Protein AF-A0A661XJG1-F1 (afdb_monomer_lite)

Secondary structure (DSSP, 8-state):
---SSPPTT-EEEE-SSS-EEEEE-SSSEEE--SSSSS--TT--SS--TT--SS-SSSPPEEEEETTEEEEEE--

Structure (mmCIF, N/CA/C/O backbone):
data_AF-A0A661XJG1-F1
#
_entry.id   AF-A0A661XJG1-F1
#
loop_
_atom_site.group_PDB
_atom_site.id
_atom_site.type_symbol
_atom_site.label_atom_id
_atom_site.label_alt_id
_atom_site.label_comp_id
_atom_site.label_asym_id
_atom_site.label_entity_id
_atom_site.label_seq_id
_atom_site.pdbx_PDB_ins_code
_atom_site.Cartn_x
_atom_site.Cartn_y
_atom_site.Cartn_z
_atom_site.occupancy
_atom_site.B_iso_or_equiv
_atom_site.auth_seq_id
_atom_site.auth_comp_id
_atom_site.auth_asym_id
_atom_site.auth_atom_id
_atom_site.pdbx_PDB_model_num
ATOM 1 N N . MET A 1 1 ? -7.627 0.586 30.274 1.00 55.59 1 MET A N 1
ATOM 2 C CA . MET A 1 1 ? -9.061 0.942 30.147 1.00 55.59 1 MET A CA 1
ATOM 3 C C . MET A 1 1 ? -9.365 1.070 28.665 1.00 55.59 1 MET A C 1
ATOM 5 O O . MET A 1 1 ? -8.678 1.839 28.009 1.00 55.59 1 MET A O 1
ATOM 9 N N . ALA A 1 2 ? -10.316 0.305 28.132 1.00 73.50 2 ALA A N 1
ATOM 10 C CA . ALA A 1 2 ? -10.734 0.441 26.736 1.00 73.50 2 ALA A CA 1
ATOM 11 C C . ALA A 1 2 ? -11.853 1.488 26.619 1.00 73.50 2 ALA A C 1
ATOM 13 O O . ALA A 1 2 ? -12.650 1.644 27.543 1.00 73.50 2 ALA A O 1
ATOM 14 N N . ILE A 1 3 ? -11.916 2.198 25.491 1.00 85.38 3 ILE A N 1
ATOM 15 C CA . ILE A 1 3 ? -13.040 3.083 25.158 1.00 85.38 3 ILE A CA 1
ATOM 16 C C . ILE A 1 3 ? -14.232 2.170 24.800 1.00 85.38 3 ILE A C 1
ATOM 18 O O . ILE A 1 3 ? -14.098 1.413 23.841 1.00 85.38 3 ILE A O 1
ATOM 22 N N . PRO A 1 4 ? -15.364 2.179 25.536 1.00 84.69 4 PRO A N 1
ATOM 23 C CA . PRO A 1 4 ? -16.414 1.157 25.390 1.00 84.69 4 PRO A CA 1
ATOM 24 C C . PRO A 1 4 ? -17.217 1.227 24.082 1.00 84.69 4 PRO A C 1
ATOM 26 O O . PRO A 1 4 ? -17.867 0.256 23.713 1.00 84.69 4 PRO A O 1
ATOM 29 N N . ALA A 1 5 ? -17.184 2.370 23.391 1.00 90.56 5 ALA A N 1
ATOM 30 C CA . ALA A 1 5 ? -17.858 2.597 22.112 1.00 90.56 5 ALA A CA 1
ATOM 31 C C . ALA A 1 5 ? -17.152 3.724 21.328 1.00 90.56 5 ALA A C 1
ATOM 33 O O . ALA A 1 5 ? -17.615 4.867 21.327 1.00 90.56 5 ALA A O 1
ATOM 34 N N . PRO A 1 6 ? -15.980 3.462 20.729 1.00 93.69 6 PRO A N 1
ATOM 35 C CA . PRO A 1 6 ? -15.268 4.468 19.953 1.00 93.69 6 PRO A CA 1
ATOM 36 C C . PRO A 1 6 ? -16.039 4.812 18.670 1.00 93.69 6 PRO A C 1
ATOM 38 O O . PRO A 1 6 ? -16.587 3.937 18.003 1.00 93.69 6 PRO A O 1
ATOM 41 N N . ALA A 1 7 ? -16.078 6.097 18.312 1.00 96.25 7 ALA A N 1
ATOM 42 C CA . ALA A 1 7 ? -16.654 6.537 17.045 1.00 96.25 7 ALA A CA 1
ATOM 43 C C . ALA A 1 7 ? -15.782 6.075 15.864 1.00 96.25 7 ALA A C 1
ATOM 45 O O . ALA A 1 7 ? -14.552 6.073 15.963 1.00 96.25 7 ALA A O 1
ATOM 46 N N . THR A 1 8 ? -16.396 5.727 14.729 1.00 95.94 8 THR A N 1
ATOM 47 C CA . THR A 1 8 ? -15.654 5.477 13.483 1.00 95.94 8 THR A CA 1
ATOM 48 C C . THR A 1 8 ? -14.833 6.714 13.117 1.00 95.94 8 THR A C 1
ATOM 50 O O . THR A 1 8 ? -15.361 7.821 13.046 1.00 95.94 8 THR A O 1
ATOM 53 N N . GLY A 1 9 ? -13.533 6.524 12.905 1.00 93.69 9 GLY A N 1
ATOM 54 C CA . GLY A 1 9 ? -12.572 7.590 12.633 1.00 93.69 9 GLY A CA 1
ATOM 55 C C . GLY A 1 9 ? -11.943 8.225 13.876 1.00 93.69 9 GLY A C 1
ATOM 56 O O . GLY A 1 9 ? -11.098 9.103 13.722 1.00 93.69 9 GLY A O 1
ATOM 57 N N . LEU A 1 10 ? -12.297 7.794 15.097 1.00 95.44 10 LEU A N 1
ATOM 58 C CA . LEU A 1 10 ? -11.639 8.273 16.316 1.00 95.44 10 LEU A CA 1
ATOM 59 C C . LEU A 1 10 ? -10.136 7.997 16.246 1.00 95.44 10 LEU A C 1
ATOM 61 O O . LEU A 1 10 ? -9.735 6.844 16.099 1.00 95.44 10 LEU A O 1
ATOM 65 N N . LEU A 1 11 ? -9.332 9.049 16.401 1.00 95.31 11 LEU A N 1
ATOM 66 C CA . LEU A 1 11 ? -7.875 8.985 16.455 1.00 95.31 11 LEU A CA 1
ATOM 67 C C . LEU A 1 11 ? -7.382 9.013 17.902 1.00 95.31 11 LEU A C 1
ATOM 69 O O . LEU A 1 11 ? -7.832 9.832 18.702 1.00 95.31 11 LEU A O 1
ATOM 73 N N . VAL A 1 12 ? -6.423 8.146 18.222 1.00 93.62 12 VAL A N 1
ATOM 74 C CA . VAL A 1 12 ? -5.758 8.090 19.533 1.00 93.62 12 VAL A CA 1
ATOM 75 C C . VAL A 1 12 ? -4.252 7.923 19.370 1.00 93.62 12 VAL A C 1
ATOM 77 O O . VAL A 1 12 ? -3.787 7.373 18.371 1.00 93.62 12 VAL A O 1
ATOM 80 N N . PHE A 1 13 ? -3.488 8.365 20.369 1.00 93.12 13 PHE A N 1
ATOM 81 C CA . PHE A 1 13 ? -2.068 8.046 20.506 1.00 93.12 13 PHE A CA 1
ATOM 82 C C . PHE A 1 13 ? -1.886 7.035 21.648 1.00 93.12 13 PHE A C 1
ATOM 84 O O . PHE A 1 13 ? -2.226 7.328 22.793 1.00 93.12 13 PHE A O 1
ATOM 91 N N . GLN A 1 14 ? -1.388 5.841 21.325 1.00 91.69 14 GLN A N 1
ATOM 92 C CA . GLN A 1 14 ? -1.167 4.724 22.251 1.00 91.69 14 GLN A CA 1
ATOM 93 C C . GLN A 1 14 ? 0.293 4.700 22.724 1.00 91.69 14 GLN A C 1
ATOM 95 O O . GLN A 1 14 ? 1.195 4.874 21.904 1.00 91.69 14 GLN A O 1
ATOM 100 N N . ILE A 1 15 ? 0.528 4.421 24.014 1.00 94.00 15 ILE A N 1
ATOM 101 C CA . ILE A 1 15 ? 1.880 4.307 24.606 1.00 94.00 15 ILE A CA 1
ATOM 102 C C . ILE A 1 15 ? 2.129 3.022 25.412 1.00 94.00 15 ILE A C 1
ATOM 104 O O . ILE A 1 15 ? 3.265 2.755 25.785 1.00 94.00 15 ILE A O 1
ATOM 108 N N . ASP A 1 16 ? 1.098 2.231 25.699 1.00 91.38 16 ASP A N 1
ATOM 109 C CA . ASP A 1 16 ? 1.147 1.060 26.590 1.00 91.38 16 ASP A CA 1
ATOM 110 C C . ASP A 1 16 ? 1.365 -0.279 25.857 1.00 91.38 16 ASP A C 1
ATOM 112 O O . ASP A 1 16 ? 1.433 -1.337 26.478 1.00 91.38 16 ASP A O 1
ATOM 116 N N . SER A 1 17 ? 1.510 -0.241 24.532 1.00 87.94 17 SER A N 1
ATOM 117 C CA . SER A 1 17 ? 1.826 -1.392 23.682 1.00 87.94 17 SER A CA 1
ATOM 118 C C . SER A 1 17 ? 2.645 -0.918 22.475 1.00 87.94 17 SER A C 1
ATOM 120 O O . SER A 1 17 ? 3.636 -0.205 22.630 1.00 87.94 17 SER A O 1
ATOM 122 N N . THR A 1 18 ? 2.242 -1.267 21.253 1.00 88.31 18 THR A N 1
ATOM 123 C CA . THR A 1 18 ? 2.838 -0.714 20.035 1.00 88.31 18 THR A CA 1
ATOM 124 C C . THR A 1 18 ? 2.573 0.786 19.986 1.00 88.31 18 THR A C 1
ATOM 126 O O . THR A 1 18 ? 1.463 1.217 19.670 1.00 88.31 18 THR A O 1
ATOM 129 N N . ILE A 1 19 ? 3.594 1.580 20.298 1.00 91.50 19 ILE A N 1
ATOM 130 C CA . ILE A 1 19 ? 3.480 3.035 20.347 1.00 91.50 19 ILE A CA 1
ATOM 131 C C . ILE A 1 19 ? 3.101 3.581 18.962 1.00 91.50 19 ILE A C 1
ATOM 133 O O . ILE A 1 19 ? 3.655 3.177 17.930 1.00 91.50 19 ILE A O 1
ATOM 137 N N . GLY A 1 20 ? 2.153 4.516 18.933 1.00 91.44 20 GLY A N 1
ATOM 138 C CA . GLY A 1 20 ? 1.817 5.260 17.723 1.00 91.44 20 GLY A CA 1
ATOM 139 C C . GLY A 1 20 ? 0.385 5.769 17.673 1.00 91.44 20 GLY A C 1
ATOM 140 O O . GLY A 1 20 ? -0.389 5.617 18.616 1.00 91.44 20 GLY A O 1
ATOM 141 N N . PHE A 1 21 ? 0.042 6.371 16.535 1.00 93.25 21 PHE A N 1
ATOM 142 C CA . PHE A 1 21 ? -1.326 6.771 16.231 1.00 93.25 21 PHE A CA 1
ATOM 143 C C . PHE A 1 21 ? -2.156 5.572 15.775 1.00 93.25 21 PHE A C 1
ATOM 145 O O . PHE A 1 21 ? -1.685 4.741 14.999 1.00 93.25 21 PHE A O 1
ATOM 152 N N . PHE A 1 22 ? -3.402 5.506 16.232 1.00 93.06 22 PHE A N 1
ATOM 153 C CA . PHE A 1 22 ? -4.389 4.503 15.842 1.00 93.06 22 PHE A CA 1
ATOM 154 C C . PHE A 1 22 ? -5.704 5.190 15.498 1.00 93.06 22 PHE A C 1
ATOM 156 O O . PHE A 1 22 ? -6.039 6.211 16.096 1.00 93.06 22 PHE A O 1
ATOM 163 N N . TYR A 1 23 ? -6.453 4.614 14.561 1.00 93.75 23 TYR A N 1
ATOM 164 C CA . TYR A 1 23 ? -7.829 4.998 14.278 1.00 93.75 23 TYR A CA 1
ATOM 165 C C . TYR A 1 23 ? 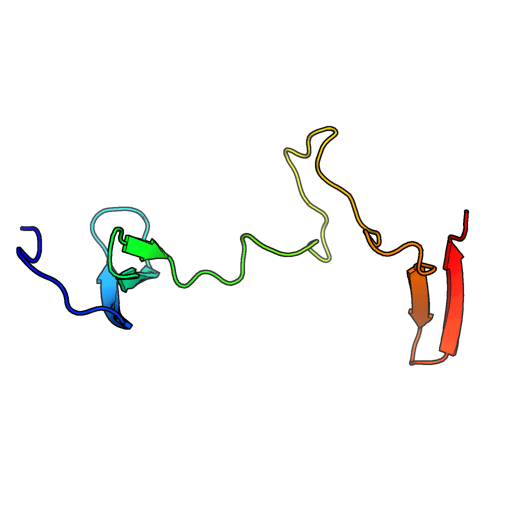-8.774 3.814 14.486 1.00 93.75 23 TYR A C 1
ATOM 167 O O . TYR A 1 23 ? -8.407 2.664 14.229 1.00 93.75 23 TYR A O 1
ATOM 175 N N . PHE A 1 24 ? -9.993 4.080 14.946 1.00 95.06 24 PHE A N 1
ATOM 176 C CA . PHE A 1 24 ? -11.041 3.065 15.006 1.00 95.06 24 PHE A CA 1
ATOM 177 C C . PHE A 1 24 ? -11.792 3.013 13.672 1.00 95.06 24 PHE A C 1
ATOM 179 O O . PHE A 1 24 ? -12.363 4.015 13.246 1.00 95.06 24 PHE A O 1
ATOM 186 N N . ASN A 1 25 ? -11.814 1.864 12.994 1.00 92.75 25 ASN A N 1
ATOM 187 C CA . ASN A 1 25 ? -12.479 1.733 11.687 1.00 92.75 25 ASN A CA 1
ATOM 188 C C . ASN A 1 25 ? -13.983 1.391 11.781 1.00 92.75 25 ASN A C 1
ATOM 190 O O . ASN A 1 25 ? -14.613 1.150 10.755 1.00 92.75 25 ASN A O 1
ATOM 194 N N . GLY A 1 26 ? -14.550 1.342 12.992 1.00 94.19 26 GLY A N 1
ATOM 195 C CA . GLY A 1 26 ? -15.922 0.888 13.253 1.00 94.19 26 GLY A CA 1
ATOM 196 C C . GLY A 1 26 ? -16.010 -0.538 13.812 1.00 94.19 26 GLY A C 1
ATOM 197 O O . GLY A 1 26 ? -17.026 -0.895 14.400 1.00 94.19 26 GLY A O 1
ATOM 198 N N . VAL A 1 27 ? -14.946 -1.335 13.673 1.00 92.81 27 VAL A N 1
ATOM 199 C CA . VAL A 1 27 ? -14.871 -2.736 14.127 1.00 92.81 27 VAL A CA 1
ATOM 200 C C . VAL A 1 27 ? -13.647 -2.965 15.018 1.00 92.81 27 VAL A C 1
ATOM 202 O O . VAL A 1 27 ? -13.746 -3.590 16.071 1.00 92.81 27 VAL A O 1
ATOM 205 N N . SER A 1 28 ? -12.491 -2.433 14.622 1.00 92.25 28 SER A N 1
ATOM 206 C CA . SER A 1 28 ? -11.197 -2.640 15.270 1.00 92.25 28 SER A CA 1
ATOM 207 C C . SER A 1 28 ? -10.325 -1.386 15.238 1.00 92.25 28 SER A C 1
ATOM 209 O O . SER A 1 28 ? -10.499 -0.476 14.422 1.00 92.25 28 SER A O 1
ATOM 211 N N . TRP A 1 29 ? -9.345 -1.349 16.141 1.00 92.19 29 TRP A N 1
ATOM 212 C CA . TRP A 1 29 ? -8.282 -0.352 16.122 1.00 92.19 29 TRP A CA 1
ATOM 213 C C . TRP A 1 29 ? -7.232 -0.724 15.081 1.00 92.19 29 TRP A C 1
ATOM 215 O O . TRP A 1 29 ? -6.654 -1.808 15.130 1.00 92.19 29 TRP A O 1
ATOM 225 N N . HIS A 1 30 ? -6.958 0.194 14.161 1.00 90.94 30 HIS A N 1
ATOM 226 C CA . HIS A 1 30 ? -5.888 0.072 13.181 1.00 90.94 30 HIS A CA 1
ATOM 227 C C . HIS A 1 30 ? -4.812 1.099 13.476 1.00 90.94 30 HIS A C 1
ATOM 229 O O . HIS A 1 30 ? -5.105 2.272 13.702 1.00 90.94 30 HIS A O 1
ATOM 235 N N . ARG A 1 31 ? -3.549 0.671 13.445 1.00 90.50 31 ARG A N 1
ATOM 236 C CA . ARG A 1 31 ? -2.433 1.609 13.526 1.00 90.50 31 ARG A CA 1
ATOM 237 C C . ARG A 1 31 ? -2.471 2.493 12.287 1.00 90.50 31 ARG A C 1
ATOM 239 O O . ARG A 1 31 ? -2.504 1.989 11.165 1.00 90.50 31 ARG A O 1
ATOM 246 N N . LEU A 1 32 ? -2.424 3.802 12.493 1.00 87.56 32 LEU A N 1
ATOM 247 C CA . LEU A 1 32 ? -2.159 4.771 11.444 1.00 87.56 32 LEU A CA 1
ATOM 248 C C . LEU A 1 32 ? -0.670 4.655 11.094 1.00 87.56 32 LEU A C 1
ATOM 250 O O . LEU A 1 32 ? 0.180 5.394 11.582 1.00 87.56 32 LEU A O 1
ATOM 254 N N . SER A 1 33 ? -0.352 3.616 10.332 1.00 75.62 33 SER A N 1
ATOM 255 C CA . SER A 1 33 ? 0.992 3.259 9.910 1.00 75.62 33 SER A CA 1
ATOM 256 C C . SER A 1 33 ? 1.032 3.278 8.391 1.00 75.62 33 SER A C 1
ATOM 258 O O . SER A 1 33 ? 0.222 2.638 7.725 1.00 75.62 33 SER A O 1
ATOM 260 N N . THR A 1 34 ? 2.007 3.998 7.851 1.00 62.03 34 THR A N 1
ATOM 261 C CA . THR A 1 34 ? 2.348 3.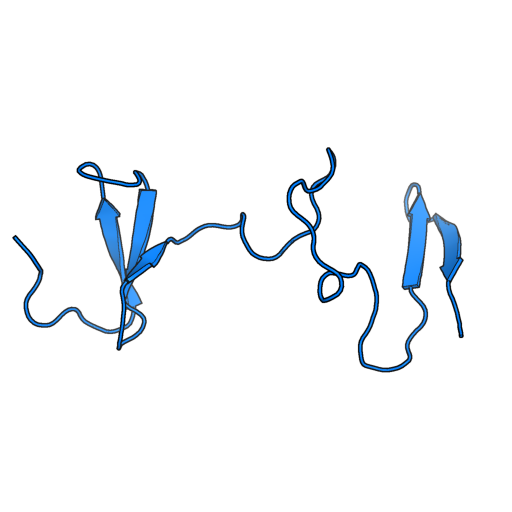997 6.426 1.00 62.03 34 THR A CA 1
ATOM 262 C C . THR A 1 34 ? 3.164 2.762 6.021 1.00 62.03 34 THR A C 1
ATOM 264 O O . THR A 1 34 ? 3.519 2.618 4.856 1.00 62.03 34 THR A O 1
ATOM 267 N N . GLU A 1 35 ? 3.488 1.863 6.960 1.00 57.81 35 GLU A N 1
ATOM 268 C CA . GLU A 1 35 ? 4.524 0.838 6.769 1.00 57.81 35 GLU A CA 1
ATOM 269 C C . GLU A 1 35 ? 4.015 -0.482 6.179 1.00 57.81 35 GLU A C 1
ATOM 271 O O . GLU A 1 35 ? 4.831 -1.275 5.716 1.00 57.81 35 GLU A O 1
ATOM 276 N N . TYR A 1 36 ? 2.704 -0.742 6.187 1.00 60.66 36 TYR A N 1
ATOM 277 C CA . TYR A 1 36 ? 2.177 -2.079 5.874 1.00 60.66 36 TYR A CA 1
ATOM 278 C C . TYR A 1 36 ? 1.815 -2.320 4.403 1.00 60.66 36 TYR A C 1
ATOM 280 O O . TYR A 1 36 ? 1.509 -3.451 4.045 1.00 60.66 36 TYR A O 1
ATOM 288 N N . GLY A 1 37 ? 1.847 -1.300 3.542 1.00 73.00 37 GLY A N 1
ATOM 289 C CA . GLY A 1 37 ? 1.324 -1.424 2.172 1.00 73.00 37 GLY A CA 1
ATOM 290 C C . GLY A 1 37 ? 2.346 -1.342 1.039 1.00 73.00 37 GLY A C 1
ATOM 291 O O . GLY A 1 37 ? 1.957 -1.482 -0.115 1.00 73.00 37 GLY A O 1
ATOM 292 N N . GLY A 1 38 ? 3.621 -1.058 1.324 1.00 84.06 38 GLY A N 1
ATOM 293 C CA . GLY A 1 38 ? 4.592 -0.664 0.297 1.00 84.06 38 GLY A CA 1
ATOM 294 C C . GLY A 1 38 ? 5.852 -1.525 0.233 1.00 84.06 38 GLY A C 1
ATOM 295 O O . GLY A 1 38 ? 6.278 -2.136 1.216 1.00 84.06 38 GLY A O 1
ATOM 296 N N . TRP A 1 39 ? 6.498 -1.515 -0.934 1.00 88.69 39 TRP A N 1
ATOM 297 C CA . TRP A 1 39 ? 7.869 -1.997 -1.079 1.00 88.69 39 TRP A CA 1
ATOM 298 C C . TRP A 1 39 ? 8.855 -0.927 -0.598 1.00 88.69 39 TRP A C 1
ATOM 300 O O . TRP A 1 39 ? 8.802 0.214 -1.058 1.00 88.69 39 TRP A O 1
A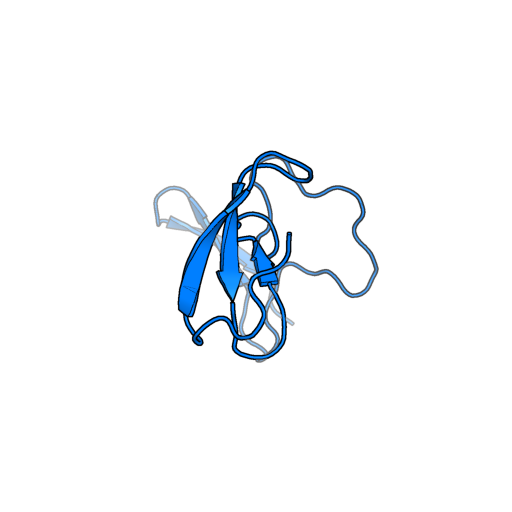TOM 310 N N . LYS A 1 40 ? 9.741 -1.263 0.346 1.00 87.56 40 LYS A N 1
ATOM 311 C CA . LYS A 1 40 ? 10.703 -0.308 0.921 1.00 87.56 40 LYS A CA 1
ATOM 312 C C . LYS A 1 40 ? 11.916 -0.117 0.008 1.00 87.56 40 LYS A C 1
ATOM 314 O O . LYS A 1 40 ? 12.363 -1.049 -0.655 1.00 87.56 40 LYS A O 1
ATOM 319 N N . THR A 1 41 ? 12.522 1.070 0.057 1.00 89.88 41 THR A N 1
ATOM 320 C CA . THR A 1 41 ? 13.749 1.403 -0.698 1.00 89.88 41 THR A CA 1
ATOM 321 C C . THR A 1 41 ? 14.972 0.587 -0.276 1.00 89.88 41 THR A C 1
ATOM 323 O O . THR A 1 41 ? 15.881 0.398 -1.075 1.00 89.88 41 THR A O 1
ATOM 326 N N . HIS A 1 42 ? 14.978 0.073 0.956 1.00 91.94 42 HIS A N 1
ATOM 327 C CA . HIS A 1 42 ? 16.010 -0.832 1.477 1.00 91.94 42 HIS A CA 1
ATOM 328 C C . HIS A 1 42 ? 15.593 -2.313 1.394 1.00 91.94 42 HIS A C 1
ATOM 330 O O . HIS A 1 42 ? 16.282 -3.179 1.926 1.00 91.94 42 HIS A O 1
ATOM 336 N N . GLY A 1 43 ? 14.463 -2.608 0.742 1.00 89.94 43 GLY A N 1
ATOM 337 C CA . GLY A 1 43 ? 13.896 -3.949 0.633 1.00 89.94 43 GLY A CA 1
ATOM 338 C C . GLY A 1 43 ? 12.965 -4.340 1.785 1.00 89.94 43 GLY A C 1
ATOM 339 O O . GLY A 1 43 ? 12.963 -3.742 2.864 1.00 89.94 43 GLY A O 1
ATOM 340 N N . ASN A 1 44 ? 12.155 -5.368 1.525 1.00 89.12 44 ASN A N 1
ATOM 341 C CA . ASN A 1 44 ? 11.250 -5.981 2.494 1.00 89.12 44 ASN A CA 1
ATOM 342 C C . ASN A 1 44 ? 11.813 -7.344 2.929 1.00 89.12 44 ASN A C 1
ATOM 344 O O . ASN A 1 44 ? 12.229 -8.139 2.090 1.00 89.12 44 ASN A O 1
ATOM 348 N N . ALA A 1 45 ? 11.806 -7.618 4.234 1.00 90.38 45 ALA A N 1
ATOM 349 C CA . ALA A 1 45 ? 12.096 -8.941 4.791 1.00 90.38 45 ALA A CA 1
ATOM 350 C C . ALA A 1 45 ? 10.785 -9.697 5.076 1.00 90.38 45 ALA A C 1
ATOM 352 O O . ALA A 1 45 ? 9.742 -9.069 5.252 1.00 90.38 45 ALA A O 1
ATOM 353 N N . GLY A 1 46 ? 10.839 -11.031 5.152 1.00 90.81 46 GLY A N 1
ATOM 354 C CA . GLY A 1 46 ? 9.672 -11.861 5.491 1.00 90.81 46 GLY A CA 1
ATOM 355 C C . GLY A 1 46 ? 8.628 -11.992 4.376 1.00 90.81 46 GLY A C 1
ATOM 356 O O . GLY A 1 46 ? 7.454 -12.205 4.663 1.00 90.81 46 GLY A O 1
ATOM 357 N N . THR A 1 47 ? 9.033 -11.843 3.113 1.00 92.25 47 THR A N 1
ATOM 358 C CA . THR A 1 47 ? 8.151 -12.047 1.958 1.00 92.25 47 THR A CA 1
ATOM 359 C C . THR A 1 47 ? 7.724 -13.515 1.830 1.00 92.25 47 THR A C 1
ATOM 361 O O . THR A 1 47 ? 8.422 -14.438 2.247 1.00 92.25 47 THR A O 1
ATOM 364 N N . THR A 1 48 ? 6.556 -13.724 1.231 1.00 92.19 48 THR A N 1
ATOM 365 C CA . THR A 1 48 ? 5.950 -15.033 0.921 1.00 92.19 48 THR A CA 1
ATOM 366 C C . THR A 1 48 ? 5.584 -15.064 -0.569 1.00 92.19 48 THR A C 1
ATOM 368 O O . THR A 1 48 ? 5.609 -14.000 -1.194 1.00 92.19 48 THR A O 1
ATOM 371 N N . PRO A 1 49 ? 5.221 -16.223 -1.155 1.00 94.94 49 PRO A N 1
ATOM 372 C CA . PRO A 1 49 ? 4.847 -16.310 -2.572 1.00 94.94 49 PRO A CA 1
ATOM 373 C C . PRO A 1 49 ? 3.689 -15.396 -3.013 1.00 94.94 49 PRO A C 1
ATOM 375 O O . PRO A 1 49 ? 3.608 -15.065 -4.190 1.00 94.94 49 PRO A O 1
ATOM 378 N N . ASP A 1 50 ? 2.831 -14.957 -2.088 1.00 92.38 50 ASP A N 1
ATOM 379 C CA . ASP A 1 50 ? 1.712 -14.047 -2.382 1.00 92.38 50 ASP A CA 1
ATOM 380 C C . ASP A 1 50 ? 2.143 -12.576 -2.530 1.00 92.38 50 ASP A C 1
ATOM 382 O O . ASP A 1 50 ? 1.370 -11.736 -2.992 1.00 92.38 50 ASP A O 1
ATOM 386 N N . HIS A 1 51 ? 3.366 -12.231 -2.119 1.00 91.81 51 HIS A N 1
ATOM 387 C CA . HIS A 1 51 ? 3.882 -10.868 -2.191 1.00 91.81 51 HIS A CA 1
ATOM 388 C C . HIS A 1 51 ? 4.596 -10.628 -3.525 1.00 91.81 51 HIS A C 1
ATOM 390 O O . HIS A 1 51 ? 5.539 -11.341 -3.866 1.00 91.81 51 HIS A O 1
ATOM 396 N N . PHE A 1 52 ? 4.223 -9.569 -4.246 1.00 92.19 52 PHE A N 1
ATOM 397 C CA . PHE A 1 52 ? 4.863 -9.203 -5.511 1.00 92.19 52 PHE A CA 1
ATOM 398 C C . PHE A 1 52 ? 4.942 -7.685 -5.715 1.00 92.19 52 PHE A C 1
ATOM 400 O O . PHE A 1 52 ? 4.134 -6.921 -5.186 1.00 92.19 52 PHE A O 1
ATOM 407 N N . ILE A 1 53 ? 5.923 -7.253 -6.516 1.00 92.38 53 ILE A N 1
ATOM 408 C CA . ILE A 1 53 ? 5.931 -5.931 -7.153 1.00 92.38 53 ILE A CA 1
ATOM 409 C C . ILE A 1 53 ? 5.426 -6.138 -8.576 1.00 92.38 53 ILE A C 1
ATOM 411 O O . ILE A 1 53 ? 6.102 -6.764 -9.389 1.00 92.38 53 ILE A O 1
ATOM 415 N N . GLY A 1 54 ? 4.243 -5.629 -8.883 1.00 91.94 54 GLY A N 1
ATOM 416 C CA . GLY A 1 54 ? 3.638 -5.828 -10.191 1.00 91.94 54 GLY A CA 1
ATOM 417 C C . GLY A 1 54 ? 2.224 -5.286 -10.243 1.00 91.94 54 GLY A C 1
ATOM 418 O O . GLY A 1 54 ? 1.798 -4.532 -9.368 1.00 91.94 54 GLY A O 1
ATOM 419 N N . THR A 1 55 ? 1.511 -5.672 -11.288 1.00 92.56 55 THR A N 1
ATOM 420 C CA . THR A 1 55 ? 0.124 -5.284 -11.522 1.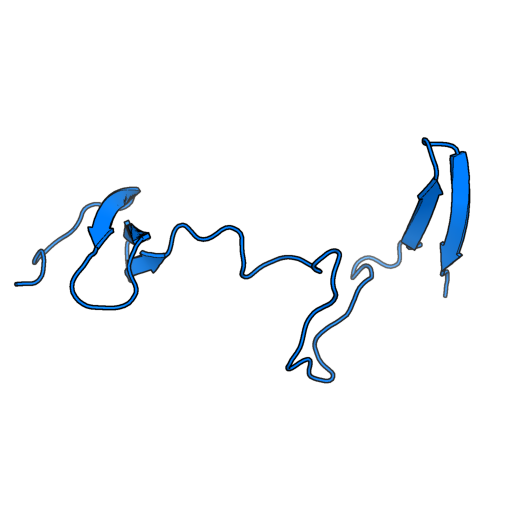00 92.56 55 THR A CA 1
ATOM 421 C C . THR A 1 55 ? -0.772 -6.517 -11.475 1.00 92.56 55 THR A C 1
ATOM 423 O O . THR A 1 55 ? -0.330 -7.637 -11.724 1.00 92.56 55 THR A O 1
ATOM 426 N N . THR A 1 56 ? -2.040 -6.312 -11.135 1.00 94.25 56 THR A N 1
ATOM 427 C CA . THR A 1 56 ? -3.081 -7.353 -11.164 1.00 94.25 56 THR A CA 1
ATOM 428 C C . THR A 1 56 ? -4.036 -7.189 -12.345 1.00 94.25 56 THR A C 1
ATOM 430 O O . THR A 1 56 ? -4.973 -7.966 -12.489 1.00 94.25 56 THR A O 1
ATOM 433 N N . ASP A 1 57 ? -3.813 -6.176 -13.185 1.00 94.75 57 ASP A N 1
ATOM 434 C CA . ASP A 1 57 ? -4.690 -5.760 -14.281 1.00 94.75 57 ASP A CA 1
ATOM 435 C C . ASP A 1 57 ? -4.026 -5.898 -15.663 1.00 94.75 57 ASP A C 1
ATOM 437 O O . ASP A 1 57 ? -4.390 -5.193 -16.604 1.00 94.75 57 ASP A O 1
ATOM 441 N N . ASN A 1 58 ? -3.049 -6.804 -15.793 1.00 92.62 58 ASN A N 1
ATOM 442 C CA . ASN A 1 58 ? -2.315 -7.085 -17.035 1.00 92.62 58 ASN A CA 1
ATOM 443 C C . ASN A 1 58 ? -1.662 -5.840 -17.662 1.00 92.62 58 ASN A C 1
ATOM 445 O O . ASN A 1 58 ? -1.550 -5.727 -18.884 1.00 92.62 58 ASN A O 1
ATOM 449 N N . ARG A 1 59 ? -1.233 -4.882 -16.836 1.00 95.81 59 ARG A N 1
ATOM 450 C CA . ARG A 1 59 ? -0.477 -3.717 -17.304 1.00 95.81 59 ARG A CA 1
ATOM 451 C C . ARG A 1 59 ? 1.020 -3.877 -17.067 1.00 95.81 59 ARG A C 1
ATOM 453 O O . ARG A 1 59 ? 1.408 -4.326 -15.989 1.00 95.81 59 ARG A O 1
ATOM 460 N N . PRO A 1 60 ? 1.878 -3.431 -17.999 1.00 96.00 60 PRO A N 1
ATOM 461 C CA . PRO A 1 60 ? 3.315 -3.506 -17.795 1.00 96.00 60 PRO A CA 1
ATOM 462 C C . PRO A 1 60 ? 3.796 -2.682 -16.601 1.00 96.00 60 PRO A C 1
ATOM 464 O O . PRO A 1 60 ? 3.366 -1.540 -16.402 1.00 96.00 60 PRO A O 1
ATOM 467 N N . LEU A 1 61 ? 4.771 -3.214 -15.867 1.00 96.00 61 LEU A N 1
ATOM 468 C CA . LEU A 1 61 ? 5.493 -2.463 -14.843 1.00 96.00 61 LEU A CA 1
ATOM 469 C C . LEU A 1 61 ? 6.600 -1.641 -15.515 1.00 96.00 61 LEU A C 1
ATOM 471 O O . LEU A 1 61 ? 7.491 -2.202 -16.151 1.00 96.00 61 LEU A O 1
ATOM 475 N N . ARG A 1 62 ? 6.561 -0.309 -15.380 1.00 96.44 62 ARG A N 1
ATOM 476 C CA . ARG A 1 62 ? 7.539 0.609 -15.991 1.00 96.44 62 ARG A CA 1
ATOM 477 C C . ARG A 1 62 ? 8.470 1.210 -14.944 1.00 96.44 62 ARG A C 1
ATOM 479 O O . ARG A 1 62 ? 8.006 1.844 -14.000 1.00 96.44 62 ARG A O 1
ATOM 486 N N . PHE A 1 63 ? 9.774 1.099 -15.171 1.00 96.44 63 PHE A N 1
ATOM 487 C CA . PHE A 1 63 ? 10.806 1.737 -14.357 1.00 96.44 63 PHE A CA 1
ATOM 488 C C . PHE A 1 63 ? 11.292 3.027 -15.020 1.00 96.44 63 PHE A C 1
ATOM 490 O O . PHE A 1 63 ? 11.430 3.097 -16.245 1.00 96.44 63 PHE A O 1
ATOM 497 N N . ARG A 1 64 ? 11.562 4.053 -14.207 1.00 97.81 64 ARG A N 1
ATOM 498 C CA . ARG A 1 64 ? 12.111 5.343 -14.646 1.00 97.81 64 ARG A CA 1
ATOM 499 C C . ARG A 1 64 ? 13.263 5.785 -13.750 1.00 97.81 64 ARG A C 1
ATOM 501 O O . ARG A 1 64 ? 13.240 5.521 -12.552 1.00 97.81 64 ARG A O 1
ATOM 508 N N . VAL A 1 65 ? 14.217 6.513 -14.324 1.00 97.50 65 VAL A N 1
ATOM 509 C CA . VAL A 1 65 ? 15.278 7.236 -13.608 1.00 97.50 65 VAL A CA 1
ATOM 510 C C . VAL A 1 65 ? 15.213 8.688 -14.056 1.00 97.50 65 VAL A C 1
ATOM 512 O O . VAL A 1 65 ? 15.330 8.958 -15.245 1.00 97.50 65 VAL A O 1
ATOM 515 N N . HIS A 1 66 ? 14.995 9.618 -13.121 1.00 97.38 66 HIS A N 1
ATOM 516 C CA . HIS A 1 66 ? 14.806 11.039 -13.445 1.00 97.38 66 HIS A CA 1
ATOM 517 C C . HIS A 1 66 ? 13.692 11.266 -14.489 1.00 97.38 66 HIS A C 1
ATOM 519 O O . HIS A 1 66 ? 13.873 11.966 -15.477 1.00 97.38 66 HIS A O 1
ATOM 525 N N . ASP A 1 67 ? 12.561 10.575 -14.310 1.00 94.06 67 ASP A N 1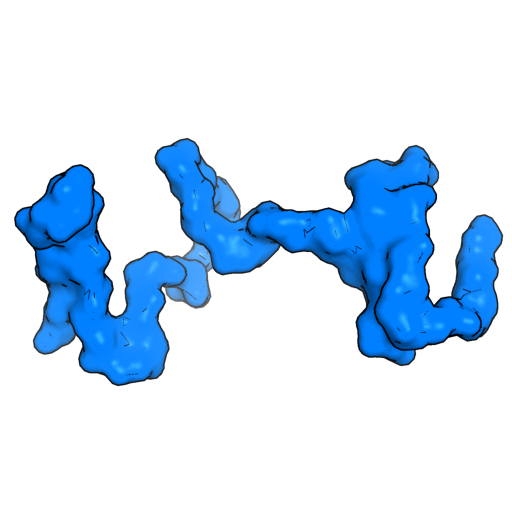
ATOM 526 C CA . ASP A 1 67 ? 11.420 10.560 -15.239 1.00 94.06 67 ASP A CA 1
ATOM 527 C C . ASP A 1 67 ? 11.703 10.041 -16.662 1.00 94.06 67 ASP A C 1
ATOM 529 O O . ASP A 1 67 ? 10.792 9.979 -17.490 1.00 94.06 67 ASP A O 1
ATOM 533 N N . ILE A 1 68 ? 12.914 9.550 -16.928 1.00 97.50 68 ILE A N 1
ATOM 534 C CA . ILE A 1 68 ? 13.295 8.923 -18.195 1.00 97.50 68 ILE A CA 1
ATOM 535 C C . ILE A 1 68 ? 13.045 7.410 -18.101 1.00 97.50 68 ILE A C 1
ATOM 537 O O . ILE A 1 68 ? 13.448 6.795 -17.108 1.00 97.50 68 ILE A O 1
ATOM 541 N N . PRO A 1 69 ? 12.389 6.776 -19.095 1.00 97.44 69 PRO A N 1
ATOM 542 C CA . PRO A 1 69 ? 12.209 5.325 -19.127 1.00 97.44 69 PRO A CA 1
ATOM 543 C C . PRO A 1 69 ? 13.535 4.572 -18.979 1.00 97.44 69 PRO A C 1
ATOM 545 O O . PRO A 1 69 ? 14.482 4.825 -19.717 1.00 97.44 69 PRO A O 1
ATOM 548 N N . ALA A 1 70 ? 13.579 3.631 -18.036 1.00 97.44 70 ALA A N 1
ATOM 549 C CA . ALA A 1 70 ? 14.759 2.821 -17.730 1.00 97.44 70 ALA A CA 1
ATOM 550 C C . ALA A 1 70 ? 14.522 1.312 -17.917 1.00 97.44 70 ALA A C 1
ATOM 552 O O . ALA A 1 70 ? 15.477 0.546 -17.984 1.00 97.44 70 ALA A O 1
ATOM 553 N N . GLY A 1 71 ? 13.264 0.874 -18.016 1.00 96.88 71 GLY A N 1
ATOM 554 C CA . GLY A 1 71 ? 12.922 -0.525 -18.266 1.00 96.88 71 GLY A CA 1
ATOM 555 C C . GLY A 1 71 ? 11.422 -0.798 -18.197 1.00 96.88 71 GLY A C 1
ATOM 556 O O . GLY A 1 71 ? 10.650 0.020 -17.687 1.00 96.88 71 GLY A O 1
ATOM 557 N N . MET A 1 72 ? 11.014 -1.957 -18.714 1.00 96.38 72 MET A N 1
ATOM 558 C CA . MET A 1 72 ? 9.639 -2.451 -18.665 1.00 96.38 72 MET A CA 1
ATOM 559 C C . MET A 1 72 ? 9.635 -3.969 -18.471 1.00 96.38 72 MET A C 1
ATOM 561 O O . MET A 1 72 ? 10.430 -4.665 -19.098 1.00 96.38 72 MET A O 1
ATOM 565 N N . ILE A 1 73 ? 8.746 -4.459 -17.608 1.00 95.81 73 ILE A N 1
ATOM 566 C CA . ILE A 1 73 ? 8.408 -5.882 -17.491 1.00 95.81 73 ILE A CA 1
ATOM 567 C C . ILE A 1 73 ? 7.003 -6.058 -18.066 1.00 95.81 73 ILE A C 1
ATOM 569 O O . ILE A 1 73 ? 6.078 -5.366 -17.631 1.00 95.81 73 ILE A O 1
ATOM 573 N N . ASP A 1 74 ? 6.881 -6.950 -19.046 1.00 94.25 74 ASP A N 1
ATOM 574 C CA . ASP A 1 74 ? 5.646 -7.286 -19.761 1.00 94.25 74 ASP A CA 1
ATOM 575 C C . ASP A 1 74 ? 5.505 -8.812 -19.878 1.00 94.25 74 ASP A C 1
ATOM 577 O O . ASP A 1 74 ? 6.510 -9.523 -19.772 1.00 94.25 74 ASP A O 1
ATOM 581 N N . SER A 1 75 ? 4.272 -9.295 -20.045 1.00 86.12 75 SER A N 1
ATOM 582 C CA . SER A 1 75 ? 3.929 -10.726 -20.130 1.00 86.12 75 SER A CA 1
ATOM 583 C C . SER A 1 75 ? 4.042 -11.293 -21.537 1.00 86.12 75 SER A C 1
ATOM 585 O O . SER A 1 75 ? 3.579 -10.593 -22.465 1.00 86.12 75 SER A O 1
#

Foldseek 3Di:
DDDPADDAQDWDADDPPPGAIWGDNRPDIDGPDPPPPDADPVGDPPDDPVDDDADPPQDWDFDDDPNHTDDIDHD

Sequence (75 aa):
MAIPAPATGLLVFQIDSTIGFFYFNGVSWHRLSTEYGGWKTHGNAGTTPDHFIGTTDNRPLRFRVHDIPAGMIDS

pLDDT: mean 90.22, std 8.84, range [55.59, 97.81]

Radius of gyration: 18.74 Å; chains: 1; bounding box: 34×27×50 Å

=== Feature glossary ===
The record interleaves many kinds of information about one protein. Here is each kind framed as the question it answers.

Q: What known structures does this most resemble?
A: Structural nearest neighbors (via Foldseek easy-search vs the PDB). Reported per hit: target PDB id, E-value, and alignment TM-score. A TM-score above ~0.5 is the conventional threshold for 'same fold'.

Q: Where is each backbone atom in 3D?
A: The mmCIF table is the protein's shape written out atom by atom. For each backbone N, Cα, C, and carbonyl O, it records an (x, y, z) coordinate triple in Å plus the residue type, chain letter, and residue number.

Q: What are the backbone torsion angles?
A: The φ/ψ torsion pair specifies the backbone conformation at each residue. φ rotates about the N–Cα bond, ψ about the Cα–C bond. Steric clashes forbid most of the (φ, ψ) plane — the allowed regions (α-helix basin, β-sheet basin, left-handed helix) are the Ramachandran-allowed regions.

Q: Which residues are buried vs exposed?
A: Solvent-accessible surface area (SASA) is the area in Å² traced out by the centre of a 1.4 Å probe sphere (a water molecule) rolled over the protein's van der Waals surface (Shrake–Rupley / Lee–Richards construction). Buried residues have near-zero SASA; fully exposed residues can exceed 200 Å². The total SASA scales roughly with the number of surface residues.

Q: How confident is the AlphaFold model at each residue?
A: pLDDT is the predicted lDDT-Cα score: AlphaFold's confidence that the local environment of each residue (all inter-atomic distances within 15 Å) is correctly placed. It is a per-residue number between 0 and 100, with higher meaning more reliable.

Q: What does the local fold look like, residue by residue?
A: 3Di is Foldseek's structural alphabet. Each residue is assigned one of twenty discrete states based on how its Cα sits relative to its spatial (not sequential) neighbors. Aligning 3Di strings finds structural homologs roughly as well as full 3D superposition, but orders of magnitude faster.

Q: How big and how compact is the whole molecule?
A: Radius of gyration (Rg) is the root-mean-square distance of Cα atoms from their centroid — a single number for overall size and compactness. A globular domain of N residues has Rg ≈ 2.2·N^0.38 Å; an extended or disordered chain has a much larger Rg. The Cα contact count is the number of residue pairs whose Cα atoms are within 8 Å and are more than four positions apart in sequence — a standard proxy for tertiary packing density. The bounding box is the smallest axis-aligned box enclosing all Cα atoms.

Q: Which residues are in helices, strands, or loops?
A: DSSP 8-state secondary structure assigns each residue one of H (α-helix), G (3₁₀-helix), I (π-helix), E (extended β-strand), B (isolated β-bridge), T (hydrogen-bonded turn), S (bend), or '-' (coil). The assignment is computed from backbone hydrogen-bond geometry via the Kabsch–Sander algorithm.

Q: How mobile is each atom in the crystal?
A: Crystallographic B-factors measure how much each atom's el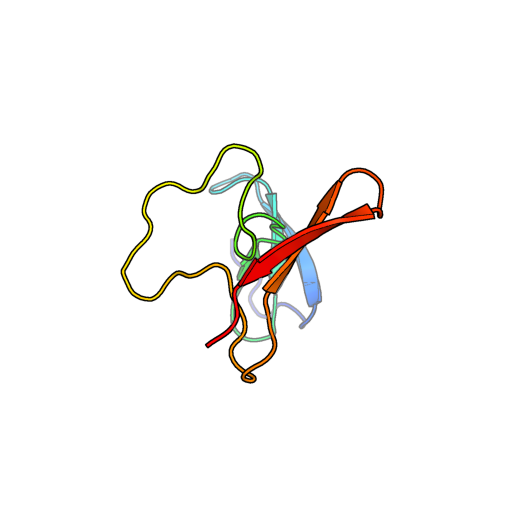ectron density is smeared out, in Å². They rise in mobile loops and surface residues and fall in the buried interior. In AlphaFold models this column is repurposed to hold pLDDT instead.

Q: What if only a Cα trace is available?
A: P-SEA three-state annotation labels each residue as helix, strand, or coil based purely on the geometry of the Cα trace. It serves as a fallback when the full backbone (and thus DSSP) is unavailable.

Q: What family and function is it annotated with?
A: Database cross-references. InterPro integrates a dozen domain/family signature databases into unified entries with residue-range hits. GO terms attach function/process/location labels with evidence codes. CATH codes position the fold in a four-level structural taxonomy. Organism is the NCBI-taxonomy species name.

Q: Are the domains correctly placed relative to each other?
A: Predicted Aligned Error (PAE) is an AlphaFold confidence matrix: entry (i, j) is the expected error in the position of residue j, in ångströms, when the prediction is superimposed on the true structure at residue i. Low PAE within a block of residues means that block is internally rigid and well-predicted; high PAE between two blocks means their relative placement is uncertain even if each block individually is confident.

Q: What do the diagnostic plots show?
A: Three diagnostic plots accompany the record. The Cα contact map visualizes the tertiary structure as a 2D adjacency matrix (8 Å cutoff, sequence-local contacts suppressed). The Ramachandran plot shows the distribution of backbone (φ, ψ) torsions, with points in the α and β basins reflecting secondary structure content. The PAE plot shows AlphaFold's inter-residue confidence as a color matrix.

Q: What is the amino-acid chain?
A: Primary structure: the covalent order of the twenty standard amino acids along the backbone. Two proteins with the same sequence will (almost always) fold to the same structure; two with 30% identity often share a fold but not the details.

Q: What do the rendered images show?
A: The six renders are orthographic views along the three Cartesian axes in both directions. Representation (cartoon, sticks, or surface) and color scheme (sequence-rainbow or by-chain) vary across proteins so the training set covers all the common visualization conventions.